Protein AF-A0A353V714-F1 (afdb_monomer)

Solvent-accessible surface area (backbone atoms only — not comparable to full-atom values): 8263 Å² total; per-residue (Å²): 138,77,74,87,64,54,35,31,40,34,39,37,35,68,62,44,47,70,61,33,53,51,52,52,52,46,47,73,67,71,54,74,51,54,49,76,50,71,53,73,72,46,37,84,80,35,42,42,66,65,87,45,39,49,58,54,38,48,34,31,34,47,35,50,77,47,65,35,35,36,30,50,76,85,45,76,45,62,40,75,70,32,32,45,41,75,75,67,45,84,63,46,65,45,55,69,47,48,75,62,23,52,74,46,71,85,61,49,75,67,51,48,50,50,53,37,51,51,46,53,48,38,72,74,46,25,74,38,80,96,75,35,61,56,53,65,61,57,55,50,46,57,64,55,73,74,105

Foldseek 3Di:
DDDPFEFKEWEEECLPVVVRVVSVVCCVPVDTHYYYHYDFDDCVVQPADPVCRSVLSVLCPLQQVGFTWMQGRNDIDGDDNNVVVVVPDDGDQNCVNQVRTPVNVPDDPVNSVVVRVVSVVQSQFAPPRVPHGPVVVVVVVVVVVVD

Structure (mmCIF, N/CA/C/O backbone):
data_AF-A0A353V714-F1
#
_entry.id   AF-A0A353V714-F1
#
loop_
_atom_site.group_PDB
_atom_site.id
_atom_site.type_symbol
_atom_site.label_atom_id
_atom_site.label_alt_id
_atom_site.label_comp_id
_atom_site.label_asym_id
_atom_site.label_entity_id
_atom_site.label_seq_id
_atom_site.pdbx_PDB_ins_code
_atom_site.Cartn_x
_atom_site.Cartn_y
_atom_site.Cartn_z
_atom_site.occupancy
_atom_site.B_iso_or_equiv
_atom_site.auth_seq_id
_atom_site.auth_comp_id
_atom_site.auth_asym_id
_atom_site.auth_atom_id
_atom_site.pdbx_PDB_model_num
ATOM 1 N N . ALA A 1 1 ? -12.067 1.715 -22.011 1.00 47.53 1 ALA A N 1
ATOM 2 C CA . ALA A 1 1 ? -10.949 1.155 -22.796 1.00 47.53 1 ALA A CA 1
ATOM 3 C C . ALA A 1 1 ? -9.687 1.273 -21.949 1.00 47.53 1 ALA A C 1
ATOM 5 O O . ALA A 1 1 ? -9.453 2.356 -21.431 1.00 47.53 1 ALA A O 1
ATOM 6 N N . GLY A 1 2 ? -8.964 0.176 -21.706 1.00 66.88 2 GLY A N 1
ATOM 7 C CA . GLY A 1 2 ? -7.683 0.202 -20.983 1.00 66.88 2 GLY A CA 1
ATOM 8 C C . GLY A 1 2 ? -6.500 0.409 -21.936 1.00 66.88 2 GLY A C 1
ATOM 9 O O . GLY A 1 2 ? -6.654 0.214 -23.140 1.00 66.88 2 GLY A O 1
ATOM 10 N N . HIS A 1 3 ? -5.330 0.783 -21.409 1.00 72.12 3 HIS A N 1
ATOM 11 C CA . HIS A 1 3 ? -4.089 0.847 -22.189 1.00 72.12 3 HIS A CA 1
ATOM 12 C C . HIS A 1 3 ? -3.588 -0.569 -22.499 1.00 72.12 3 HIS A C 1
ATOM 14 O O . HIS A 1 3 ? -2.917 -1.190 -21.679 1.00 72.12 3 HIS A O 1
ATOM 20 N N . THR A 1 4 ? -3.903 -1.073 -23.693 1.00 76.44 4 THR A N 1
ATOM 21 C CA . THR A 1 4 ? -3.495 -2.409 -24.170 1.00 76.44 4 THR A CA 1
ATOM 22 C C . THR A 1 4 ? -1.985 -2.563 -24.345 1.00 76.44 4 THR A C 1
ATOM 24 O O . THR A 1 4 ? -1.497 -3.681 -24.442 1.00 76.44 4 THR A O 1
ATOM 27 N N . GLU A 1 5 ? -1.249 -1.453 -24.380 1.00 85.75 5 GLU A N 1
ATOM 28 C CA . GLU A 1 5 ? 0.208 -1.426 -24.529 1.00 85.75 5 GLU A CA 1
ATOM 29 C C . GLU A 1 5 ? 0.953 -1.345 -23.190 1.00 85.75 5 GLU A C 1
ATOM 31 O O . GLU A 1 5 ? 2.179 -1.327 -23.186 1.00 85.75 5 GLU A O 1
ATOM 36 N N . CYS A 1 6 ? 0.255 -1.270 -22.049 1.00 89.38 6 CYS A N 1
ATOM 37 C CA . CYS A 1 6 ? 0.924 -1.206 -20.752 1.00 89.38 6 CYS A CA 1
ATOM 38 C C . CYS A 1 6 ? 1.643 -2.529 -20.456 1.00 89.38 6 CYS A C 1
ATOM 40 O O . CYS A 1 6 ? 1.018 -3.586 -20.386 1.00 89.38 6 CYS A O 1
ATOM 42 N N . ARG A 1 7 ? 2.965 -2.453 -20.285 1.00 92.50 7 ARG A N 1
ATOM 43 C CA . ARG A 1 7 ? 3.847 -3.619 -20.109 1.00 92.50 7 ARG A CA 1
ATOM 44 C C . ARG A 1 7 ? 4.051 -3.976 -18.643 1.00 92.50 7 ARG A C 1
ATOM 46 O O . ARG A 1 7 ? 4.293 -5.133 -18.312 1.00 92.50 7 ARG A O 1
ATOM 53 N N . TYR A 1 8 ? 3.962 -2.976 -17.766 1.00 95.06 8 TYR A N 1
ATOM 54 C CA . TYR A 1 8 ? 4.269 -3.146 -16.355 1.00 95.06 8 TYR A CA 1
ATOM 55 C C . TYR A 1 8 ? 3.472 -2.204 -15.457 1.00 95.06 8 TYR A C 1
ATOM 57 O O . TYR A 1 8 ? 3.457 -0.990 -15.665 1.00 95.06 8 TYR A O 1
ATOM 65 N N . VAL A 1 9 ? 2.860 -2.770 -14.425 1.00 94.94 9 VAL A N 1
ATOM 66 C CA . VAL A 1 9 ? 2.124 -2.063 -13.372 1.00 94.94 9 VAL A CA 1
ATOM 67 C C . VAL A 1 9 ? 2.627 -2.592 -12.039 1.00 94.94 9 VAL A C 1
ATOM 69 O O . VAL A 1 9 ? 2.657 -3.802 -11.862 1.00 94.94 9 VAL A O 1
ATOM 72 N N . ALA A 1 10 ? 2.982 -1.747 -11.078 1.00 96.25 10 ALA A N 1
ATOM 73 C CA . ALA A 1 10 ? 3.258 -2.227 -9.723 1.00 96.25 10 ALA A CA 1
ATOM 74 C C . ALA A 1 10 ? 2.752 -1.269 -8.650 1.00 96.25 10 ALA A C 1
ATOM 76 O O . ALA A 1 10 ? 2.757 -0.051 -8.831 1.00 96.25 10 ALA A O 1
ATOM 77 N N . THR A 1 11 ? 2.344 -1.822 -7.513 1.00 97.31 11 THR A N 1
ATOM 78 C CA . THR A 1 11 ? 2.112 -1.063 -6.283 1.00 97.31 11 THR A CA 1
ATOM 79 C C . THR A 1 11 ? 3.355 -1.139 -5.414 1.00 97.31 11 THR A C 1
ATOM 81 O O . THR A 1 11 ? 3.907 -2.215 -5.242 1.00 97.31 11 THR A O 1
ATOM 84 N N . VAL A 1 12 ? 3.819 -0.020 -4.861 1.00 97.94 12 VAL A N 1
ATOM 85 C CA . VAL A 1 12 ? 5.052 0.047 -4.061 1.00 97.94 12 VAL A CA 1
ATOM 86 C C . VAL A 1 12 ? 4.825 0.817 -2.763 1.00 97.94 12 VAL A C 1
ATOM 88 O O . VAL A 1 12 ? 3.846 1.543 -2.621 1.00 97.94 12 VAL A O 1
ATOM 91 N N . CYS A 1 13 ? 5.733 0.657 -1.802 1.00 97.75 13 CYS A N 1
ATOM 92 C CA . CYS A 1 13 ? 5.752 1.450 -0.577 1.00 97.75 13 CYS A CA 1
ATOM 93 C C . CYS A 1 13 ? 7.213 1.697 -0.154 1.00 97.75 13 CYS A C 1
ATOM 95 O O . CYS A 1 13 ? 7.981 0.727 -0.098 1.00 97.75 13 CYS A O 1
ATOM 97 N N . PRO A 1 14 ? 7.617 2.941 0.177 1.00 96.19 14 PRO A N 1
ATOM 98 C CA . PRO A 1 14 ? 8.988 3.261 0.582 1.00 96.19 14 PRO A CA 1
ATOM 99 C C . PRO A 1 14 ? 9.464 2.550 1.849 1.00 96.19 14 PRO A C 1
ATOM 101 O O . PRO A 1 14 ? 10.670 2.374 2.022 1.00 96.19 14 PRO A O 1
ATOM 104 N N . SER A 1 15 ? 8.550 2.080 2.709 1.00 96.56 15 SER A N 1
ATOM 105 C CA . SER A 1 15 ? 8.914 1.224 3.848 1.00 96.56 15 SER A CA 1
ATOM 106 C C . SER A 1 15 ? 9.600 -0.074 3.405 1.00 96.56 15 SER A C 1
ATOM 108 O O . SER A 1 15 ? 10.391 -0.639 4.149 1.00 96.56 15 SER A O 1
ATOM 110 N N . TYR A 1 16 ? 9.398 -0.497 2.154 1.00 96.25 16 TYR A N 1
ATOM 111 C CA . TYR A 1 16 ? 10.103 -1.607 1.515 1.00 96.25 16 TYR A CA 1
ATOM 112 C C . TYR A 1 16 ? 11.034 -1.086 0.412 1.00 96.25 16 TYR A C 1
ATOM 114 O O . TYR A 1 16 ? 10.919 -1.461 -0.755 1.00 96.25 16 TYR A O 1
ATOM 122 N N . ALA A 1 17 ? 11.964 -0.197 0.780 1.00 95.00 17 ALA A N 1
ATOM 123 C CA . ALA A 1 17 ? 12.789 0.576 -0.152 1.00 95.00 17 ALA A CA 1
ATOM 124 C C . ALA A 1 17 ? 13.502 -0.266 -1.229 1.00 95.00 17 ALA A C 1
ATOM 126 O O . ALA A 1 17 ? 13.530 0.124 -2.395 1.00 95.00 17 ALA A O 1
ATOM 127 N N . VAL A 1 18 ? 14.062 -1.427 -0.868 1.00 96.38 18 VAL A N 1
ATOM 128 C CA . VAL A 1 18 ? 14.763 -2.303 -1.827 1.00 96.38 18 VAL A CA 1
ATOM 129 C C . VAL A 1 18 ? 13.805 -2.852 -2.882 1.00 96.38 18 VAL A C 1
ATOM 131 O O . VAL A 1 18 ? 14.099 -2.774 -4.074 1.00 96.38 18 VAL A O 1
ATOM 134 N N . GLU A 1 19 ? 12.641 -3.345 -2.457 1.00 95.69 19 GLU A N 1
ATOM 135 C CA . GLU A 1 19 ? 11.603 -3.831 -3.367 1.00 95.69 19 GLU A CA 1
ATOM 136 C C . GLU A 1 19 ? 11.119 -2.704 -4.277 1.00 95.69 19 GLU A C 1
ATOM 138 O O . GLU A 1 19 ? 11.139 -2.849 -5.496 1.00 95.69 19 GLU A O 1
ATOM 143 N N . MET A 1 20 ? 10.783 -1.543 -3.706 1.00 97.25 20 MET A N 1
ATOM 144 C CA . MET A 1 20 ? 10.370 -0.363 -4.468 1.00 97.25 20 MET A CA 1
ATOM 145 C C . MET A 1 20 ? 11.402 0.012 -5.541 1.00 97.25 20 MET A C 1
ATOM 147 O O . MET A 1 20 ? 11.042 0.180 -6.705 1.00 97.25 20 MET A O 1
ATOM 151 N N . MET A 1 21 ? 12.689 0.095 -5.186 1.00 97.88 21 MET A N 1
ATOM 152 C CA . MET A 1 21 ? 13.752 0.397 -6.149 1.00 97.88 21 MET A CA 1
ATOM 153 C C . MET A 1 21 ? 13.845 -0.655 -7.257 1.00 97.88 21 MET A C 1
ATOM 155 O O . MET A 1 21 ? 14.049 -0.298 -8.416 1.00 97.88 21 MET A O 1
ATOM 159 N N . ASN A 1 22 ? 13.681 -1.940 -6.934 1.00 97.88 22 ASN A N 1
ATOM 160 C CA . ASN A 1 22 ? 13.683 -3.007 -7.934 1.00 97.88 22 ASN A CA 1
ATOM 161 C C . ASN A 1 22 ? 12.498 -2.878 -8.900 1.00 97.88 22 ASN A C 1
ATOM 163 O O . ASN A 1 22 ? 12.695 -2.991 -10.110 1.00 97.88 22 ASN A O 1
ATOM 167 N N . LYS A 1 23 ? 11.298 -2.555 -8.397 1.00 97.88 23 LYS A N 1
ATOM 168 C CA . LYS A 1 23 ? 10.109 -2.322 -9.235 1.00 97.88 23 LYS A CA 1
ATOM 169 C C . LYS A 1 23 ? 10.259 -1.083 -10.121 1.00 97.88 23 LYS A C 1
ATOM 171 O O . LYS A 1 23 ? 9.909 -1.139 -11.296 1.00 97.88 23 LYS A O 1
ATOM 176 N N . VAL A 1 24 ? 10.848 0.002 -9.610 1.00 98.00 24 VAL A N 1
ATOM 177 C CA . VAL A 1 24 ? 11.161 1.199 -10.413 1.00 98.00 24 VAL A CA 1
ATOM 178 C C . VAL A 1 24 ? 12.189 0.875 -11.500 1.00 98.00 24 VAL A C 1
ATOM 180 O O . VAL A 1 24 ? 11.987 1.224 -12.661 1.00 98.00 24 VAL A O 1
ATOM 183 N N . ARG A 1 25 ? 13.268 0.150 -11.170 1.00 98.25 25 ARG A N 1
ATOM 184 C CA . ARG A 1 25 ? 14.255 -0.302 -12.167 1.00 98.25 25 ARG A CA 1
ATOM 185 C C . ARG A 1 25 ? 13.610 -1.169 -13.245 1.00 98.25 25 ARG A C 1
ATOM 187 O O . ARG A 1 25 ? 13.916 -0.988 -14.422 1.00 98.25 25 ARG A O 1
ATOM 194 N N . ARG A 1 26 ? 12.710 -2.084 -12.872 1.00 97.62 26 ARG A N 1
ATOM 195 C CA . ARG A 1 26 ? 11.985 -2.917 -13.839 1.00 97.62 26 ARG A CA 1
ATOM 196 C C . ARG A 1 26 ? 11.100 -2.075 -14.759 1.00 97.62 26 ARG A C 1
ATOM 198 O O . ARG A 1 26 ? 11.217 -2.201 -15.974 1.00 97.62 26 ARG A O 1
ATOM 205 N N . ALA A 1 27 ? 10.317 -1.155 -14.196 1.00 97.06 27 ALA A N 1
ATOM 206 C CA . ALA A 1 27 ? 9.458 -0.241 -14.950 1.00 97.06 27 ALA A CA 1
ATOM 207 C C . ALA A 1 27 ? 10.230 0.619 -15.968 1.00 97.06 27 ALA A C 1
ATOM 209 O O . ALA A 1 27 ? 9.719 0.898 -17.050 1.00 97.06 27 ALA A O 1
ATOM 210 N N . LEU A 1 28 ? 11.465 1.016 -15.644 1.00 97.50 28 LEU A N 1
ATOM 211 C CA . LEU A 1 28 ? 12.329 1.796 -16.537 1.00 97.50 28 LEU A CA 1
ATOM 212 C C . LEU A 1 28 ? 13.003 0.954 -17.633 1.00 97.50 28 LEU A C 1
ATOM 214 O O . LEU A 1 28 ? 13.401 1.504 -18.656 1.00 97.50 28 LEU A O 1
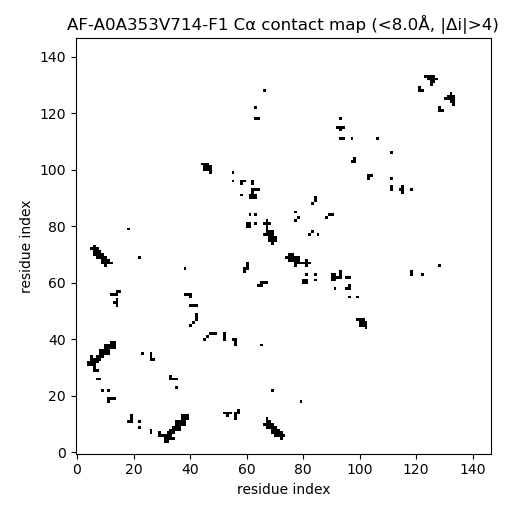ATOM 218 N N . THR A 1 29 ? 13.169 -0.356 -17.428 1.00 97.38 29 THR A N 1
ATOM 219 C CA . THR A 1 29 ? 13.973 -1.221 -18.316 1.00 97.38 29 THR A CA 1
ATOM 220 C C . THR A 1 29 ? 13.149 -2.133 -19.216 1.00 97.38 29 THR A C 1
ATOM 222 O O . THR A 1 29 ? 13.665 -2.598 -20.228 1.00 97.38 29 THR A O 1
ATOM 225 N N . ILE A 1 30 ? 11.883 -2.395 -18.885 1.00 95.12 30 ILE A N 1
ATOM 226 C CA . ILE A 1 30 ? 11.033 -3.334 -19.632 1.00 95.12 30 ILE A CA 1
ATOM 227 C C . ILE A 1 30 ? 10.607 -2.821 -21.020 1.00 95.12 30 ILE A C 1
ATOM 229 O O . ILE A 1 30 ? 10.245 -3.614 -21.889 1.00 95.12 30 ILE A O 1
ATOM 233 N N . GLY A 1 31 ? 10.696 -1.507 -21.242 1.00 91.75 31 GLY A N 1
ATOM 234 C CA . GLY A 1 31 ? 10.244 -0.852 -22.466 1.00 91.75 31 GLY A CA 1
ATOM 235 C C . GLY A 1 31 ? 8.719 -0.722 -22.541 1.00 91.75 31 GLY A C 1
ATOM 236 O O . GLY A 1 31 ? 7.975 -1.483 -21.926 1.00 91.75 31 GLY A O 1
ATOM 237 N N . GLY A 1 32 ? 8.253 0.265 -23.307 1.00 91.38 32 GLY A N 1
ATOM 238 C CA . GLY A 1 32 ? 6.833 0.606 -23.409 1.00 91.38 32 GLY A CA 1
ATOM 239 C C . GLY A 1 32 ? 6.278 1.352 -22.182 1.00 91.38 32 GLY A C 1
ATOM 240 O O . GLY A 1 32 ? 7.025 1.689 -21.262 1.00 91.38 32 GLY A O 1
ATOM 241 N N . PRO A 1 33 ? 4.970 1.660 -22.173 1.00 93.62 33 PRO A N 1
ATOM 242 C CA . PRO A 1 33 ? 4.314 2.347 -21.065 1.00 93.62 33 PRO A CA 1
ATOM 243 C C . PRO A 1 33 ? 4.280 1.504 -19.786 1.00 93.62 33 PRO A C 1
ATOM 245 O O . PRO A 1 33 ? 3.849 0.345 -19.796 1.00 93.62 33 PRO A O 1
ATOM 248 N N . THR A 1 34 ? 4.660 2.114 -18.666 1.00 95.56 34 THR A N 1
ATOM 249 C CA . THR A 1 34 ? 4.651 1.488 -17.340 1.00 95.56 34 THR A CA 1
ATOM 250 C C . THR A 1 34 ? 4.001 2.399 -16.300 1.00 95.56 34 THR A C 1
ATOM 252 O O . THR A 1 34 ? 3.896 3.611 -16.498 1.00 95.56 34 THR A O 1
ATOM 255 N N . PHE A 1 35 ? 3.522 1.818 -15.198 1.00 95.00 35 PHE A N 1
ATOM 256 C CA . PHE A 1 35 ? 2.851 2.539 -14.118 1.00 95.00 35 PHE A CA 1
ATOM 257 C C . PHE A 1 35 ? 3.302 2.038 -12.743 1.00 95.00 35 PHE A C 1
ATOM 259 O O . PHE A 1 35 ? 3.385 0.835 -12.499 1.00 95.00 35 PHE A O 1
ATOM 266 N N . ILE A 1 36 ? 3.554 2.971 -11.826 1.00 96.88 36 ILE A N 1
ATOM 267 C CA . ILE A 1 36 ? 3.866 2.688 -10.424 1.00 96.88 36 ILE A CA 1
ATOM 268 C C . ILE A 1 36 ? 2.878 3.449 -9.543 1.00 96.88 36 ILE A C 1
ATOM 270 O O . ILE A 1 36 ? 2.762 4.668 -9.651 1.00 96.88 36 ILE A O 1
ATOM 274 N N . HIS A 1 37 ? 2.212 2.739 -8.637 1.00 96.88 37 HIS A N 1
ATOM 275 C CA . HIS A 1 37 ? 1.378 3.326 -7.593 1.00 96.88 37 HIS A CA 1
ATOM 276 C C . HIS A 1 37 ? 2.102 3.223 -6.251 1.00 96.88 37 HIS A C 1
ATOM 278 O O . HIS A 1 37 ? 2.182 2.140 -5.675 1.00 96.88 37 HIS A O 1
ATOM 284 N N . SER A 1 38 ? 2.640 4.337 -5.757 1.00 97.50 38 SER A N 1
ATOM 285 C CA . SER A 1 38 ? 3.300 4.377 -4.448 1.00 97.50 38 SER A CA 1
ATOM 286 C C . SER A 1 38 ? 2.316 4.723 -3.337 1.00 97.50 38 SER A C 1
ATOM 288 O O . SER A 1 38 ? 1.557 5.685 -3.461 1.00 97.50 38 SER A O 1
ATOM 290 N N . LEU A 1 39 ? 2.349 3.962 -2.243 1.00 97.25 39 LEU A N 1
ATOM 291 C CA . LEU A 1 39 ? 1.769 4.378 -0.973 1.00 97.25 39 LEU A CA 1
ATOM 292 C C . LEU A 1 39 ? 2.823 5.131 -0.163 1.00 97.25 39 LEU A C 1
ATOM 294 O O . LEU A 1 39 ? 3.692 4.512 0.456 1.00 97.25 39 LEU A O 1
ATOM 298 N N . ASP A 1 40 ? 2.669 6.451 -0.113 1.00 95.44 40 ASP A N 1
ATOM 299 C CA . ASP A 1 40 ? 3.556 7.350 0.619 1.00 95.44 40 ASP A CA 1
ATOM 300 C C . ASP A 1 40 ? 2.797 8.000 1.787 1.00 95.44 40 ASP A C 1
ATOM 302 O O . ASP A 1 40 ? 1.984 8.909 1.574 1.00 95.44 40 ASP A O 1
ATOM 306 N N . PRO A 1 41 ? 3.019 7.540 3.034 1.00 95.62 41 PRO A N 1
ATOM 307 C CA . PRO A 1 41 ? 2.452 8.181 4.210 1.00 95.62 41 PRO A CA 1
ATOM 308 C C . PRO A 1 41 ? 2.815 9.667 4.288 1.00 95.62 41 PRO A C 1
ATOM 310 O O . PRO A 1 41 ? 3.981 10.045 4.176 1.00 95.62 41 PRO A O 1
ATOM 313 N N . CYS A 1 42 ? 1.801 10.519 4.461 1.00 96.06 42 CYS A N 1
ATOM 314 C CA . CYS A 1 42 ? 1.963 11.970 4.523 1.00 96.06 42 CYS A CA 1
ATOM 315 C C . CYS A 1 42 ? 1.715 12.468 5.956 1.00 96.06 42 CYS A C 1
ATOM 317 O O . CYS A 1 42 ? 0.547 12.599 6.332 1.00 96.06 42 CYS A O 1
ATOM 319 N N . PRO A 1 43 ? 2.757 12.813 6.742 1.00 96.62 43 PRO A N 1
ATOM 320 C CA . PRO A 1 43 ? 2.601 13.195 8.151 1.00 96.62 43 PRO A CA 1
ATOM 321 C C . PRO A 1 43 ? 1.632 14.356 8.344 1.00 96.62 43 PRO A C 1
ATOM 323 O O . PRO A 1 43 ? 0.721 14.296 9.159 1.00 96.62 43 PRO A O 1
ATOM 326 N N . LYS A 1 44 ? 1.771 15.391 7.509 1.00 96.88 44 LYS A N 1
ATOM 327 C CA . LYS A 1 44 ? 0.919 16.582 7.555 1.00 96.88 44 LYS A CA 1
ATOM 328 C C . LYS A 1 44 ? -0.539 16.277 7.208 1.00 96.88 44 LYS A C 1
ATOM 330 O O . LYS A 1 44 ? -1.438 16.831 7.823 1.00 96.88 44 LYS A O 1
ATOM 335 N N . GLY A 1 45 ? -0.774 15.473 6.172 1.00 96.62 45 GLY A N 1
ATOM 336 C CA . GLY A 1 45 ? -2.123 15.225 5.661 1.00 96.62 45 GLY A CA 1
ATOM 337 C C . GLY A 1 45 ? -2.878 14.150 6.436 1.00 96.62 45 GLY A C 1
ATOM 338 O O . GLY A 1 45 ? -4.103 14.165 6.476 1.00 96.62 45 GLY A O 1
ATOM 339 N N . TRP A 1 46 ? -2.159 13.185 7.00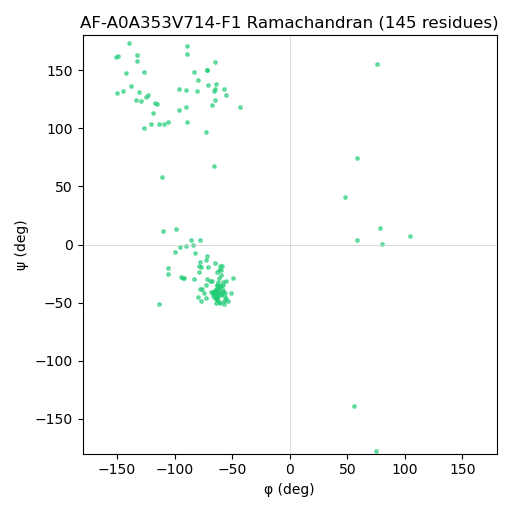5 1.00 97.56 46 TRP A N 1
ATOM 340 C CA . TRP A 1 46 ? -2.750 12.077 7.755 1.00 97.56 46 TRP A CA 1
ATOM 341 C C . TRP A 1 46 ? -2.695 12.306 9.267 1.00 97.56 46 TRP A C 1
ATOM 343 O O . TRP A 1 46 ? -3.318 11.540 9.999 1.00 97.56 46 TRP A O 1
ATOM 353 N N . ASP A 1 47 ? -2.014 13.372 9.694 1.00 97.62 47 ASP A N 1
ATOM 354 C CA . ASP A 1 47 ? -1.877 13.839 11.072 1.00 97.62 47 ASP A CA 1
ATOM 355 C C . ASP A 1 47 ? -1.249 12.782 11.990 1.00 97.62 47 ASP A C 1
ATOM 357 O O . ASP A 1 47 ? -1.919 12.096 12.759 1.00 97.62 47 ASP A O 1
ATOM 361 N N . TYR A 1 48 ? 0.060 12.589 11.840 1.00 97.19 48 TYR A N 1
ATOM 362 C CA . TYR A 1 48 ? 0.852 11.681 12.668 1.00 97.19 48 TYR A CA 1
ATOM 363 C C . TYR A 1 48 ? 2.308 12.169 12.774 1.00 97.19 48 TYR A C 1
ATOM 365 O O . TYR A 1 48 ? 2.768 12.966 11.952 1.00 97.19 48 TYR A O 1
ATOM 373 N N . ASP A 1 49 ? 3.053 11.680 13.771 1.00 96.94 49 ASP A N 1
ATOM 374 C CA . ASP A 1 49 ? 4.471 12.026 13.947 1.00 96.94 49 ASP A CA 1
ATOM 375 C C . ASP A 1 49 ? 5.324 11.495 12.772 1.00 96.94 49 ASP A C 1
ATOM 377 O O . ASP A 1 49 ? 5.318 10.285 12.526 1.00 96.94 49 ASP A O 1
ATOM 381 N N . PRO A 1 50 ? 6.102 12.333 12.055 1.00 96.25 50 PRO A N 1
ATOM 382 C CA . PRO A 1 50 ? 6.928 11.898 10.929 1.00 96.25 50 PRO A CA 1
ATOM 383 C C . PRO A 1 50 ? 7.818 10.672 11.193 1.00 96.25 50 PRO A C 1
ATOM 385 O O . PRO A 1 50 ? 8.064 9.912 10.249 1.00 96.25 50 PRO A O 1
ATOM 388 N N . MET A 1 51 ? 8.254 10.432 12.438 1.00 96.88 51 MET A N 1
ATOM 389 C CA . MET A 1 51 ? 9.024 9.241 12.826 1.00 96.88 51 MET A CA 1
ATOM 390 C C . MET A 1 51 ? 8.271 7.927 12.570 1.00 96.88 51 MET A C 1
ATOM 392 O O . MET A 1 51 ? 8.898 6.900 12.317 1.00 96.88 51 MET A O 1
ATOM 396 N N . LEU A 1 52 ? 6.936 7.954 12.570 1.00 96.19 52 LEU A N 1
ATOM 397 C CA . LEU A 1 52 ? 6.084 6.786 12.334 1.00 96.19 52 LEU A CA 1
ATOM 398 C C . LEU A 1 52 ? 5.851 6.494 10.846 1.00 96.19 52 LEU A C 1
ATOM 400 O O . LEU A 1 52 ? 5.161 5.530 10.524 1.00 96.19 52 LEU A O 1
ATOM 404 N N . SER A 1 53 ? 6.405 7.286 9.917 1.00 96.44 53 SER A N 1
ATOM 405 C CA . SER A 1 53 ? 6.128 7.124 8.477 1.00 96.44 53 SER A CA 1
ATOM 406 C C . SER A 1 53 ? 6.486 5.727 7.966 1.00 96.44 53 SER A C 1
ATOM 408 O O . SER A 1 53 ? 5.725 5.137 7.200 1.00 96.44 53 SER A O 1
ATOM 410 N N . HIS A 1 54 ? 7.616 5.178 8.424 1.00 96.94 54 HIS A N 1
ATOM 411 C CA . HIS A 1 54 ? 8.026 3.824 8.063 1.00 96.94 54 HIS A CA 1
ATOM 412 C C . HIS A 1 54 ? 7.034 2.780 8.594 1.00 96.94 54 HIS A C 1
ATOM 414 O O . HIS A 1 54 ? 6.526 1.968 7.821 1.00 96.94 54 HIS A O 1
ATOM 420 N N . GLU A 1 55 ? 6.703 2.859 9.885 1.00 97.38 55 GLU A N 1
ATOM 421 C CA . GLU A 1 55 ? 5.775 1.941 10.552 1.00 97.38 55 GLU A CA 1
ATOM 422 C C . GLU A 1 55 ? 4.375 1.983 9.923 1.00 97.38 55 GLU A C 1
ATOM 424 O O . GLU A 1 55 ? 3.768 0.941 9.690 1.00 97.38 55 GLU A O 1
ATOM 429 N N . LEU A 1 56 ? 3.859 3.171 9.593 1.00 97.69 56 LEU A N 1
ATOM 430 C CA . LEU A 1 56 ? 2.559 3.319 8.935 1.00 97.69 56 LEU A CA 1
ATOM 431 C C . LEU A 1 56 ? 2.531 2.685 7.546 1.00 97.69 56 LEU A C 1
ATOM 433 O O . LEU A 1 56 ? 1.521 2.083 7.175 1.00 97.69 56 LEU A O 1
ATOM 437 N N . GLY A 1 57 ? 3.622 2.804 6.786 1.00 97.56 57 GLY A N 1
ATOM 438 C CA . GLY A 1 57 ? 3.754 2.118 5.506 1.00 97.56 57 GLY A CA 1
ATOM 439 C C . GLY A 1 57 ? 3.742 0.598 5.673 1.00 97.56 57 GLY A C 1
ATOM 440 O O . GLY A 1 57 ? 3.012 -0.078 4.954 1.00 97.56 57 GLY A O 1
ATOM 441 N N . GLU A 1 58 ? 4.456 0.052 6.665 1.00 97.56 58 GLU A N 1
ATOM 442 C CA . GLU A 1 58 ? 4.416 -1.388 6.958 1.00 97.56 58 GLU A CA 1
ATOM 443 C C . GLU A 1 58 ? 3.018 -1.849 7.387 1.00 97.56 58 GLU A C 1
ATOM 445 O O . GLU A 1 58 ? 2.491 -2.829 6.857 1.00 97.56 58 GLU A O 1
ATOM 450 N N . LEU A 1 59 ? 2.376 -1.106 8.290 1.00 97.94 59 LEU A N 1
ATOM 451 C CA . LEU A 1 59 ? 1.025 -1.386 8.767 1.00 97.94 59 LEU A CA 1
ATOM 452 C C . LEU A 1 59 ? -0.001 -1.412 7.639 1.00 97.94 59 LEU A C 1
ATOM 454 O O . LEU A 1 59 ? -0.884 -2.269 7.643 1.00 97.94 59 LEU A O 1
ATOM 458 N N . ALA A 1 60 ? 0.107 -0.519 6.656 1.00 97.69 60 ALA A N 1
ATOM 459 C CA . ALA A 1 60 ? -0.794 -0.523 5.509 1.00 97.69 60 ALA A CA 1
ATOM 460 C C . ALA A 1 60 ? -0.732 -1.843 4.721 1.00 97.69 60 ALA A C 1
ATOM 462 O O . ALA A 1 60 ? -1.765 -2.326 4.249 1.00 97.69 60 ALA A O 1
ATOM 463 N N . ILE A 1 61 ? 0.459 -2.449 4.620 1.00 97.19 61 ILE A N 1
ATOM 464 C CA . ILE A 1 61 ? 0.650 -3.736 3.943 1.00 97.19 61 ILE A CA 1
ATOM 465 C C . ILE A 1 61 ? 0.222 -4.896 4.846 1.00 97.19 61 ILE A C 1
ATOM 467 O O . ILE A 1 61 ? -0.488 -5.792 4.396 1.00 97.19 61 ILE A O 1
ATOM 471 N N . GLU A 1 62 ? 0.617 -4.889 6.122 1.00 97.19 62 GLU A N 1
ATOM 472 C CA . GLU A 1 62 ? 0.347 -5.981 7.071 1.00 97.19 62 GLU A CA 1
ATOM 473 C C . GLU A 1 62 ? -1.135 -6.109 7.451 1.00 97.19 62 GLU A C 1
ATOM 475 O O . GLU A 1 62 ? -1.615 -7.216 7.704 1.00 97.19 62 GLU A O 1
ATOM 480 N N . THR A 1 63 ? -1.871 -4.997 7.470 1.00 97.38 63 THR A N 1
ATOM 481 C CA . THR A 1 63 ? -3.338 -4.996 7.623 1.00 97.38 63 THR A CA 1
ATOM 482 C C . THR A 1 63 ? -4.064 -5.365 6.329 1.00 97.38 63 THR A C 1
ATO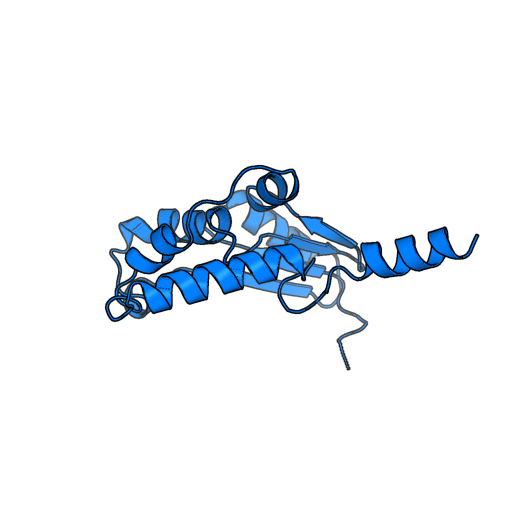M 484 O O . THR A 1 63 ? -5.247 -5.715 6.341 1.00 97.38 63 THR A O 1
ATOM 487 N N . GLY A 1 64 ? -3.348 -5.329 5.203 1.00 94.38 64 GLY A N 1
ATOM 488 C CA . GLY A 1 64 ? -3.865 -5.638 3.880 1.00 94.38 64 GLY A CA 1
ATOM 489 C C . GLY A 1 64 ? -4.683 -4.518 3.243 1.00 94.38 64 GLY A C 1
ATOM 490 O O . GLY A 1 64 ? -5.353 -4.789 2.253 1.00 94.38 64 GLY A O 1
ATOM 491 N N . ILE A 1 65 ? -4.642 -3.286 3.764 1.00 95.19 65 ILE A N 1
ATOM 492 C CA . ILE A 1 65 ? -5.296 -2.127 3.129 1.00 95.19 65 ILE A CA 1
ATOM 493 C C . ILE A 1 65 ? -4.664 -1.818 1.771 1.00 95.19 65 ILE A C 1
ATOM 495 O O . ILE A 1 65 ? -5.367 -1.476 0.822 1.00 95.19 65 ILE A O 1
ATOM 499 N N . PHE A 1 66 ? -3.343 -1.953 1.670 1.00 95.81 66 PHE A N 1
ATOM 500 C CA . PHE A 1 66 ? -2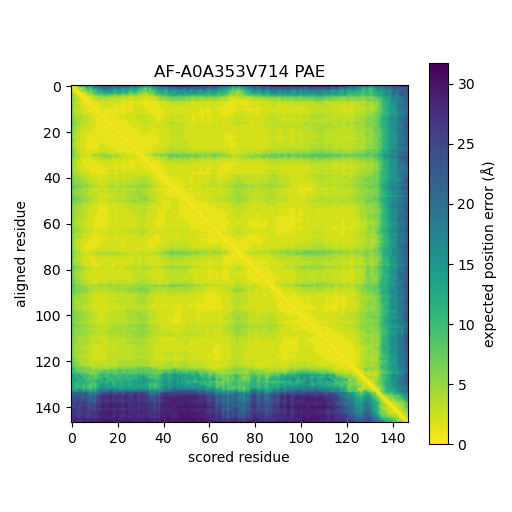.603 -1.702 0.442 1.00 95.81 66 PHE A CA 1
ATOM 501 C C . PHE A 1 66 ? -1.750 -2.930 0.099 1.00 95.81 66 PHE A C 1
ATOM 503 O O . PHE A 1 66 ? -0.709 -3.139 0.714 1.00 95.81 66 PHE A O 1
ATOM 510 N N . PRO A 1 67 ? -2.174 -3.801 -0.829 1.00 95.12 67 PRO A N 1
ATOM 511 C CA . PRO A 1 67 ? -1.369 -4.949 -1.226 1.00 95.12 67 PRO A CA 1
ATOM 512 C C . PRO A 1 67 ? -0.262 -4.560 -2.213 1.00 95.12 67 PRO A C 1
ATOM 514 O O . PRO A 1 67 ? -0.468 -3.765 -3.132 1.00 95.12 67 PRO A O 1
ATOM 517 N N . LEU A 1 68 ? 0.901 -5.186 -2.045 1.00 95.56 68 LEU A N 1
ATOM 518 C CA . LEU A 1 68 ? 2.056 -5.107 -2.932 1.00 95.56 68 LEU A CA 1
ATOM 519 C C . LEU A 1 68 ? 1.984 -6.195 -4.004 1.00 95.56 68 LEU A C 1
ATOM 521 O O . LEU A 1 68 ? 1.997 -7.394 -3.699 1.00 95.56 68 LEU A O 1
ATOM 525 N N . TYR A 1 69 ? 1.926 -5.772 -5.260 1.00 95.12 69 TYR A N 1
ATOM 526 C CA . TYR A 1 69 ? 1.939 -6.654 -6.417 1.00 95.12 69 TYR A CA 1
ATOM 527 C C . TYR A 1 69 ? 2.595 -5.975 -7.616 1.00 95.12 69 TYR A C 1
ATOM 529 O O . TYR A 1 69 ? 2.719 -4.751 -7.681 1.00 95.12 69 TYR A O 1
ATOM 537 N N . GLU A 1 70 ? 2.980 -6.786 -8.589 1.00 94.69 70 GLU A N 1
ATOM 538 C CA . GLU A 1 70 ? 3.332 -6.345 -9.931 1.00 94.69 70 GLU A CA 1
ATOM 539 C C . GLU A 1 70 ? 2.517 -7.121 -10.965 1.00 94.69 70 GLU A C 1
ATOM 541 O O . GLU A 1 70 ? 2.159 -8.277 -10.753 1.00 94.69 70 GLU A O 1
ATOM 546 N N . VAL A 1 71 ? 2.209 -6.472 -12.079 1.00 92.81 71 VAL A N 1
ATOM 547 C CA . VAL A 1 71 ? 1.664 -7.079 -13.285 1.00 92.81 71 VAL A CA 1
ATOM 548 C C . VAL A 1 71 ? 2.676 -6.824 -14.379 1.00 92.81 71 VAL A C 1
ATOM 550 O O . VAL A 1 71 ? 2.872 -5.679 -14.781 1.00 92.81 71 VAL A O 1
ATOM 553 N N . GLU A 1 72 ? 3.300 -7.887 -14.857 1.00 92.62 72 GLU A N 1
ATOM 554 C CA . GLU A 1 72 ? 4.226 -7.845 -15.979 1.00 92.62 72 GLU A CA 1
ATOM 555 C C . GLU A 1 72 ? 3.633 -8.649 -17.131 1.00 92.62 72 GLU A C 1
ATOM 557 O O . GLU A 1 72 ? 3.319 -9.827 -16.961 1.00 92.62 72 GLU A O 1
ATOM 562 N N . ASP A 1 73 ? 3.420 -8.008 -18.283 1.00 86.69 73 ASP A N 1
ATOM 563 C CA . ASP A 1 73 ? 2.841 -8.642 -19.476 1.00 86.69 73 ASP A CA 1
ATOM 564 C C . ASP A 1 73 ? 1.563 -9.454 -19.186 1.00 86.69 73 ASP A C 1
ATOM 566 O O . ASP A 1 73 ? 1.351 -10.558 -19.686 1.00 86.69 73 ASP A O 1
ATOM 570 N N . GLY A 1 74 ? 0.701 -8.898 -18.330 1.00 83.81 74 GLY A N 1
ATOM 571 C CA . GLY A 1 74 ? -0.563 -9.513 -17.918 1.00 83.81 74 GLY A CA 1
ATOM 572 C C . GLY A 1 74 ? -0.445 -10.588 -16.831 1.00 83.81 74 GLY A C 1
ATOM 573 O O . GLY A 1 74 ? -1.468 -11.126 -16.409 1.00 83.81 74 GLY A O 1
ATOM 574 N N . THR A 1 75 ? 0.760 -10.886 -16.339 1.00 87.25 75 THR A N 1
ATOM 575 C CA . THR A 1 75 ? 0.986 -11.842 -15.246 1.00 87.25 75 THR A CA 1
ATOM 576 C C . THR A 1 75 ? 1.102 -11.115 -13.913 1.00 87.25 75 THR A C 1
ATOM 578 O O . THR A 1 75 ? 2.040 -10.351 -13.699 1.00 87.25 75 THR A O 1
ATOM 581 N N . LEU A 1 76 ? 0.159 -11.374 -13.005 1.00 90.25 76 LEU A N 1
ATOM 582 C CA . LEU A 1 76 ? 0.165 -10.841 -11.644 1.00 90.25 76 LEU A CA 1
ATOM 583 C C . LEU A 1 76 ? 1.102 -11.648 -10.736 1.00 90.25 76 LEU A C 1
ATOM 585 O O . LEU A 1 76 ? 1.010 -12.872 -10.676 1.00 90.25 76 LEU A O 1
ATOM 589 N N . THR A 1 77 ? 1.946 -10.955 -9.975 1.00 91.69 77 THR A N 1
ATOM 590 C CA . THR A 1 77 ? 2.789 -11.535 -8.926 1.00 91.69 77 THR A CA 1
AT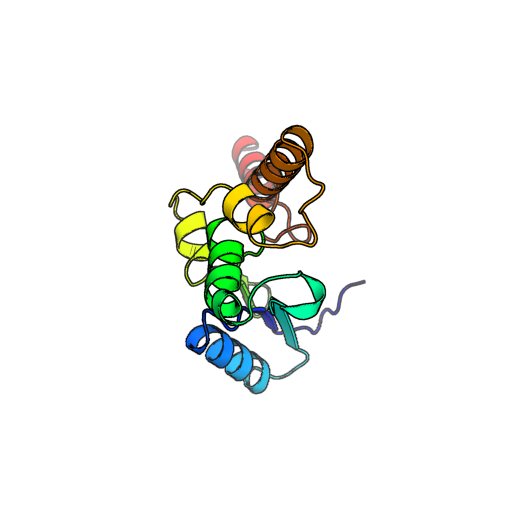OM 591 C C . THR A 1 77 ? 2.707 -10.690 -7.657 1.00 91.69 77 THR A C 1
ATOM 593 O O . THR A 1 77 ? 2.998 -9.495 -7.674 1.00 91.69 77 THR A O 1
ATOM 596 N N . TYR A 1 78 ? 2.345 -11.306 -6.530 1.00 93.19 78 TYR A N 1
ATOM 597 C CA . TYR A 1 78 ? 2.477 -10.679 -5.211 1.00 93.19 78 TYR A CA 1
ATOM 598 C C . TYR A 1 78 ? 3.897 -10.841 -4.683 1.00 93.19 78 TYR A C 1
ATOM 600 O O . TYR A 1 78 ? 4.545 -11.867 -4.905 1.00 93.19 78 TYR A O 1
ATOM 608 N N . TYR A 1 79 ? 4.360 -9.867 -3.906 1.00 94.44 79 TYR A N 1
ATOM 609 C CA . TYR A 1 79 ? 5.693 -9.910 -3.312 1.00 94.44 79 TYR A CA 1
ATOM 610 C C . TYR A 1 79 ? 5.701 -9.386 -1.869 1.00 94.44 79 TYR A C 1
ATOM 612 O O . TYR A 1 79 ? 4.685 -8.930 -1.336 1.00 94.44 79 TYR A O 1
ATOM 620 N N . GLY A 1 80 ? 6.853 -9.512 -1.205 1.00 93.19 80 GLY A N 1
ATOM 621 C CA . GLY A 1 80 ? 7.062 -9.025 0.159 1.00 93.19 80 GLY A CA 1
ATOM 622 C C . GLY A 1 80 ? 6.048 -9.576 1.168 1.00 93.19 80 GLY A C 1
ATOM 623 O O . GLY A 1 80 ? 5.678 -10.751 1.139 1.00 93.19 80 GLY A O 1
ATOM 624 N N . LYS A 1 81 ? 5.583 -8.712 2.078 1.00 94.50 81 LYS A N 1
ATOM 625 C CA . LYS A 1 81 ? 4.603 -9.082 3.112 1.00 94.50 81 LYS A CA 1
ATOM 626 C C . LYS A 1 81 ? 3.258 -9.501 2.520 1.00 94.50 81 LYS A C 1
ATOM 628 O O . LYS A 1 81 ? 2.646 -10.423 3.044 1.00 94.50 81 LYS A O 1
ATOM 633 N N . THR A 1 82 ? 2.824 -8.889 1.419 1.00 94.19 82 THR A N 1
ATOM 634 C CA . THR A 1 82 ? 1.563 -9.247 0.752 1.00 94.19 82 THR A CA 1
ATOM 635 C C . THR A 1 82 ? 1.577 -10.681 0.249 1.00 94.19 82 THR A C 1
ATOM 637 O O . THR A 1 82 ? 0.598 -11.389 0.461 1.00 94.19 82 THR A O 1
ATOM 640 N N . LYS A 1 83 ? 2.694 -11.148 -0.322 1.00 92.94 83 LYS A N 1
ATOM 641 C CA . LYS A 1 83 ? 2.847 -12.559 -0.702 1.00 92.94 83 LYS A CA 1
ATOM 642 C C . LYS A 1 83 ? 2.614 -13.495 0.487 1.00 92.94 83 LYS A C 1
ATOM 644 O O . LYS A 1 83 ? 1.826 -14.424 0.376 1.00 92.94 83 LYS A O 1
ATOM 649 N N . ALA A 1 84 ? 3.212 -13.197 1.641 1.00 93.31 84 ALA A N 1
ATOM 650 C CA . ALA A 1 84 ? 3.011 -14.003 2.845 1.00 93.31 84 ALA A CA 1
ATOM 651 C C . ALA A 1 84 ? 1.542 -14.019 3.311 1.00 93.31 84 ALA A C 1
ATOM 653 O O . ALA A 1 84 ? 1.064 -15.048 3.781 1.00 93.31 84 ALA A O 1
ATOM 654 N N . LEU A 1 85 ? 0.818 -12.900 3.180 1.00 92.12 85 LEU A N 1
ATOM 655 C CA . LEU A 1 85 ? -0.615 -12.833 3.495 1.00 92.12 85 LEU A CA 1
ATOM 656 C C . LEU A 1 85 ? -1.449 -13.705 2.544 1.00 92.12 85 LEU A C 1
ATOM 658 O O . LEU A 1 85 ? -2.329 -14.431 2.997 1.00 92.12 85 LEU A O 1
ATOM 662 N N . VAL A 1 86 ? -1.144 -13.673 1.242 1.00 89.12 86 VAL A N 1
ATOM 663 C CA . VAL A 1 86 ? -1.788 -14.531 0.230 1.00 89.12 86 VAL A CA 1
ATOM 664 C C . VAL A 1 86 ? -1.502 -16.015 0.493 1.00 89.12 86 VAL A C 1
ATOM 666 O O . VAL A 1 86 ? -2.378 -16.853 0.309 1.00 89.12 86 VAL A O 1
ATOM 669 N N . GLU A 1 87 ? -0.308 -16.342 0.988 1.00 89.69 87 GLU A N 1
ATOM 670 C CA . GLU A 1 87 ? 0.107 -17.705 1.358 1.00 89.69 87 GLU A CA 1
ATOM 671 C C . GLU A 1 87 ? -0.463 -18.187 2.710 1.00 89.69 87 GLU A C 1
ATOM 673 O O . GLU A 1 87 ? -0.154 -19.292 3.152 1.00 89.69 87 GLU A O 1
ATOM 678 N N . GLY A 1 88 ? -1.318 -17.392 3.365 1.00 87.69 88 GLY A N 1
ATOM 679 C CA . GLY A 1 88 ? -2.067 -17.802 4.556 1.00 87.69 88 GLY A CA 1
ATOM 680 C C . GLY A 1 88 ? -1.551 -17.243 5.882 1.00 87.69 88 GLY A C 1
ATOM 681 O O . GLY A 1 88 ? -2.063 -17.615 6.940 1.00 87.69 88 GLY A O 1
ATOM 682 N N . ARG A 1 89 ? -0.572 -16.328 5.873 1.00 92.25 89 ARG A N 1
ATOM 683 C CA . ARG A 1 89 ? -0.206 -15.585 7.087 1.00 92.25 89 ARG A CA 1
ATOM 684 C C . ARG A 1 89 ? -1.381 -14.691 7.516 1.00 92.25 89 ARG A C 1
ATOM 686 O O . ARG A 1 89 ? -1.921 -13.967 6.679 1.00 92.25 89 ARG A O 1
ATOM 693 N N . PRO A 1 90 ? -1.755 -14.665 8.809 1.00 92.81 90 PRO A N 1
ATOM 694 C CA . PRO A 1 90 ? -2.832 -13.798 9.272 1.00 92.81 90 PRO A CA 1
ATOM 695 C C . PRO A 1 90 ? -2.471 -12.317 9.097 1.00 92.81 90 PRO A C 1
ATOM 697 O O . PRO A 1 90 ? -1.345 -11.899 9.389 1.00 92.81 90 PRO A O 1
ATOM 700 N N . ARG A 1 91 ? -3.451 -11.527 8.641 1.00 95.25 91 ARG A N 1
ATOM 701 C CA . ARG A 1 91 ? -3.373 -10.061 8.582 1.00 95.25 91 ARG A CA 1
ATOM 702 C C . ARG A 1 91 ? -3.461 -9.458 9.979 1.00 95.25 91 ARG A C 1
ATOM 704 O O . ARG A 1 91 ? -4.131 -10.004 10.856 1.00 95.25 91 ARG A O 1
ATOM 711 N N . ARG A 1 92 ? -2.829 -8.300 10.165 1.00 97.62 92 ARG A N 1
ATOM 712 C CA . ARG A 1 92 ? -3.060 -7.472 11.356 1.00 97.62 92 ARG A CA 1
ATOM 713 C C . ARG A 1 92 ? -4.450 -6.822 11.286 1.00 97.62 92 ARG A C 1
ATOM 715 O O . ARG A 1 92 ? -4.928 -6.546 10.184 1.00 97.62 92 ARG A O 1
ATOM 722 N N . PRO A 1 93 ? -5.099 -6.547 12.426 1.00 97.94 93 PRO A N 1
ATOM 723 C CA . PRO A 1 93 ? -6.347 -5.792 12.458 1.00 97.94 93 PRO A CA 1
ATOM 724 C C . PRO A 1 93 ? -6.206 -4.410 11.804 1.00 97.94 93 PRO A C 1
ATOM 726 O O . PRO A 1 93 ? -5.290 -3.651 12.118 1.00 97.94 93 PRO A O 1
ATOM 729 N N . VAL A 1 94 ? -7.161 -4.039 10.949 1.00 97.88 94 VAL A N 1
ATOM 730 C CA . VAL A 1 94 ? -7.185 -2.761 10.210 1.00 97.88 94 VAL A CA 1
ATOM 731 C C . VAL A 1 94 ? -7.157 -1.555 11.151 1.00 97.88 94 VAL A C 1
ATOM 733 O O . VAL A 1 94 ? -6.544 -0.530 10.843 1.00 97.88 94 VAL A O 1
ATOM 736 N N . ARG A 1 95 ? -7.749 -1.695 12.343 1.00 98.12 95 ARG A N 1
ATOM 737 C CA . ARG A 1 95 ? -7.747 -0.651 13.374 1.00 98.12 95 ARG A CA 1
ATOM 738 C C . ARG A 1 95 ? -6.343 -0.177 13.762 1.00 98.12 95 ARG A C 1
ATOM 740 O O . ARG A 1 95 ? -6.188 0.990 14.093 1.00 98.12 95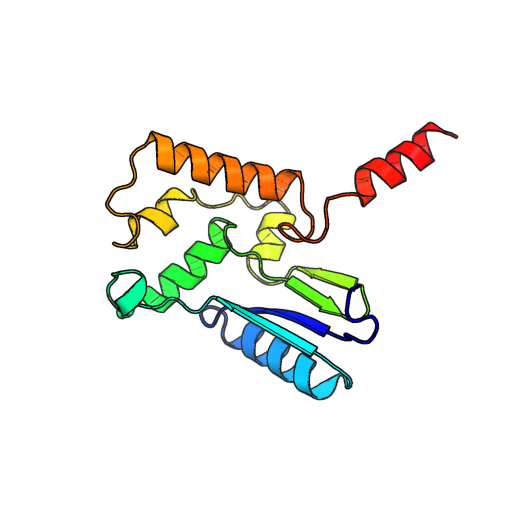 ARG A O 1
ATOM 747 N N . GLU A 1 96 ? -5.328 -1.043 13.705 1.00 97.81 96 GLU A N 1
ATOM 748 C CA . GLU A 1 96 ? -3.956 -0.683 14.091 1.00 97.81 96 GLU A CA 1
ATOM 749 C C . GLU A 1 96 ? -3.333 0.331 13.128 1.00 97.81 96 GLU A C 1
ATOM 751 O O . GLU A 1 96 ? -2.549 1.177 13.550 1.00 97.81 96 GLU A O 1
ATOM 756 N N . TYR A 1 97 ? -3.718 0.282 11.850 1.00 97.88 97 TYR A N 1
ATOM 757 C CA . TYR A 1 97 ? -3.355 1.299 10.871 1.00 97.88 97 TYR A CA 1
ATOM 758 C C . TYR A 1 97 ? -4.201 2.565 11.052 1.00 97.88 97 TYR A C 1
ATOM 760 O O . TYR A 1 97 ? -3.649 3.663 11.111 1.00 97.88 97 TYR A O 1
ATOM 768 N N . LEU A 1 98 ? -5.530 2.431 11.157 1.00 97.56 98 LEU A N 1
ATOM 769 C CA . LEU A 1 98 ? -6.443 3.582 11.199 1.00 97.56 98 LEU A CA 1
ATOM 770 C C . LEU A 1 98 ? -6.221 4.467 12.435 1.00 97.56 98 LEU A C 1
ATOM 772 O O . LEU A 1 98 ? -6.105 5.681 12.302 1.00 97.56 98 LEU A O 1
ATOM 776 N N . LEU A 1 99 ? -6.084 3.873 13.622 1.00 96.94 99 LEU A N 1
ATOM 777 C CA . LEU A 1 99 ? -5.979 4.616 14.885 1.00 96.94 99 LEU A CA 1
ATOM 778 C C . LEU A 1 99 ? -4.641 5.348 15.076 1.00 96.94 99 LEU A C 1
ATOM 780 O O . LEU A 1 99 ? -4.513 6.158 15.988 1.00 96.94 99 LEU A O 1
ATOM 784 N N . LYS A 1 100 ? -3.642 5.092 14.223 1.00 96.50 100 LYS A N 1
ATOM 785 C CA . LYS A 1 100 ? -2.347 5.794 14.242 1.00 96.50 100 LYS A CA 1
ATOM 786 C C . LYS A 1 100 ? -2.339 7.100 13.441 1.00 96.50 100 LYS A C 1
ATOM 788 O O . LYS A 1 100 ? -1.285 7.710 13.298 1.00 96.50 100 LYS A O 1
ATOM 793 N N . GLN A 1 101 ? -3.479 7.504 12.887 1.00 97.75 101 GLN A N 1
ATOM 794 C CA . GLN A 1 101 ? -3.596 8.656 11.996 1.00 97.75 101 GLN A CA 1
ATOM 795 C C . GLN A 1 101 ? -4.725 9.573 12.473 1.00 97.75 101 GLN A C 1
ATOM 797 O O . GLN A 1 101 ? -5.880 9.150 12.561 1.00 97.75 101 GLN A O 1
ATOM 802 N N . GLY A 1 102 ? -4.425 10.845 12.720 1.00 97.50 102 GLY A N 1
ATOM 803 C CA . GLY A 1 102 ? -5.398 11.830 13.189 1.00 97.50 102 GLY A CA 1
ATOM 804 C C . GLY A 1 102 ? -6.527 12.103 12.191 1.00 97.50 102 GLY A C 1
ATOM 805 O O . GLY A 1 102 ? -7.648 12.401 12.602 1.00 97.50 102 GLY A O 1
ATOM 806 N N . ARG A 1 103 ? -6.318 11.861 10.883 1.00 97.31 103 ARG A N 1
ATOM 807 C CA . ARG A 1 103 ? -7.408 11.933 9.881 1.00 97.31 103 ARG A CA 1
ATOM 808 C C . ARG A 1 103 ? -8.579 10.980 10.162 1.00 97.31 103 ARG A C 1
ATOM 810 O O . ARG A 1 103 ? -9.661 11.196 9.626 1.00 97.31 103 ARG A O 1
ATOM 817 N N . PHE A 1 104 ? -8.378 9.957 10.993 1.00 97.81 104 PHE A N 1
ATOM 818 C CA . PHE A 1 104 ? -9.404 8.996 11.407 1.00 97.81 104 PHE A CA 1
ATOM 819 C C . PHE A 1 104 ? -9.803 9.141 12.884 1.00 97.81 104 PHE A C 1
ATOM 821 O O . PHE A 1 104 ? -10.526 8.299 13.403 1.00 97.81 104 PHE A O 1
ATOM 828 N N . ALA A 1 105 ? -9.391 10.215 13.569 1.00 96.31 105 ALA A N 1
ATOM 829 C CA . ALA A 1 105 ? -9.665 10.416 14.998 1.00 96.31 105 ALA A CA 1
ATOM 830 C C . ALA A 1 105 ? -11.163 10.492 15.359 1.00 96.31 105 ALA A C 1
ATOM 832 O O . ALA A 1 105 ? -11.526 10.325 16.517 1.00 96.31 105 ALA A O 1
ATOM 833 N N . HIS A 1 106 ? -12.030 10.749 14.378 1.00 97.06 106 HIS A N 1
ATOM 834 C CA . HIS A 1 106 ? -13.482 10.823 14.546 1.00 97.06 106 HIS A CA 1
ATOM 835 C C . HIS A 1 106 ? -14.196 9.477 14.335 1.00 97.06 106 HIS A C 1
ATOM 837 O O . HIS A 1 106 ? -15.418 9.429 14.443 1.00 97.06 106 HIS A O 1
ATOM 843 N N . PHE A 1 107 ? -13.469 8.407 13.999 1.00 97.94 107 PHE A N 1
ATOM 844 C CA . PHE A 1 107 ? -14.070 7.096 13.760 1.00 97.94 107 PHE A CA 1
ATOM 845 C C . PHE A 1 107 ? -14.573 6.462 15.054 1.00 97.94 107 PHE A C 1
ATOM 847 O O . PHE A 1 107 ? -13.894 6.450 16.082 1.00 97.94 107 PHE A O 1
ATOM 854 N N . THR A 1 108 ? -15.762 5.885 14.965 1.00 98.12 108 THR A N 1
ATOM 855 C CA . THR A 1 108 ? -16.383 5.063 16.002 1.00 98.12 108 THR A CA 1
ATOM 856 C C . THR A 1 108 ? -15.990 3.590 15.840 1.00 98.12 108 THR A C 1
ATOM 858 O O . THR A 1 108 ? -15.419 3.186 14.825 1.00 98.12 108 THR A O 1
ATOM 861 N N . GLU A 1 109 ? -16.319 2.741 16.820 1.00 97.50 109 GLU A N 1
ATOM 862 C CA . GLU A 1 109 ? -16.111 1.289 16.681 1.00 97.50 109 GLU A CA 1
ATOM 863 C C . GLU A 1 109 ? -16.931 0.692 15.518 1.00 97.50 109 GLU A C 1
ATOM 865 O O . GLU A 1 109 ? -16.480 -0.262 14.883 1.00 97.50 109 GLU A O 1
ATOM 870 N N . GLU A 1 110 ? -18.085 1.281 15.178 1.00 98.00 110 GLU A N 1
ATOM 871 C CA . GLU A 1 110 ? -18.882 0.880 14.010 1.00 98.00 110 GLU A CA 1
ATOM 872 C C . GLU A 1 110 ? -18.152 1.191 12.696 1.00 98.00 110 GLU A C 1
ATOM 874 O O . GLU A 1 110 ? -18.101 0.339 11.804 1.00 98.00 110 GLU A O 1
ATOM 879 N N . ASP A 1 111 ? -17.506 2.358 12.596 1.00 97.75 111 ASP A N 1
ATOM 880 C CA . ASP A 1 111 ? -16.692 2.725 11.432 1.00 97.75 111 ASP A CA 1
ATOM 881 C C . ASP A 1 111 ? -15.495 1.780 11.281 1.00 97.75 111 ASP A C 1
ATOM 883 O O . ASP A 1 111 ? -15.229 1.259 10.195 1.00 97.75 111 ASP A O 1
ATOM 887 N N . LEU A 1 112 ? -14.783 1.500 12.378 1.00 97.88 112 LEU A N 1
ATOM 888 C CA . LEU A 1 112 ? -13.649 0.572 12.370 1.00 97.88 112 LEU A CA 1
ATOM 889 C C . LEU A 1 112 ? -14.075 -0.832 11.9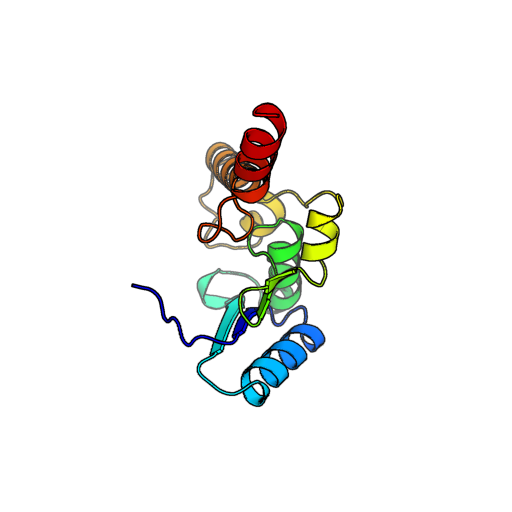22 1.00 97.88 112 LEU A C 1
ATOM 891 O O . LEU A 1 112 ? -13.384 -1.449 11.104 1.00 97.88 112 LEU A O 1
ATOM 895 N N . ALA A 1 113 ? -15.215 -1.323 12.417 1.00 98.00 113 ALA A N 1
ATOM 896 C CA . ALA A 1 113 ? -15.782 -2.603 12.005 1.00 98.00 113 ALA A CA 1
ATOM 897 C C . ALA A 1 113 ? -16.174 -2.600 10.520 1.00 98.00 113 ALA A C 1
ATOM 899 O O . ALA A 1 113 ? -15.901 -3.571 9.810 1.00 98.00 113 ALA A O 1
ATOM 900 N N . TYR A 1 114 ? -16.743 -1.498 10.024 1.00 97.88 114 TYR A N 1
ATOM 901 C CA . TYR A 1 114 ? -17.057 -1.329 8.609 1.00 97.88 114 TYR A CA 1
ATOM 902 C C . TYR A 1 114 ? -15.798 -1.412 7.733 1.00 97.88 114 TYR A C 1
ATOM 904 O O . TYR A 1 114 ? -15.764 -2.196 6.780 1.00 97.88 114 TYR A O 1
ATOM 912 N N . PHE A 1 115 ? -14.735 -0.671 8.063 1.00 97.25 115 PHE A N 1
ATOM 913 C CA . PHE A 1 115 ? -13.483 -0.718 7.300 1.00 97.25 115 PHE A CA 1
ATOM 914 C C . PHE A 1 115 ? -12.812 -2.090 7.370 1.00 97.25 115 PHE A C 1
ATOM 916 O O . PHE A 1 115 ? -12.337 -2.578 6.345 1.00 97.25 115 PHE A O 1
ATOM 923 N N . GLN A 1 116 ? -12.819 -2.744 8.535 1.00 97.69 116 GLN A N 1
ATOM 924 C CA . GLN A 1 116 ? -12.331 -4.116 8.671 1.00 97.69 116 GLN A CA 1
ATOM 925 C C . GLN A 1 116 ? -13.082 -5.058 7.722 1.00 97.69 116 GLN A C 1
ATOM 927 O O . GLN A 1 116 ? -12.450 -5.732 6.910 1.00 97.69 116 GLN A O 1
ATOM 932 N N . ALA A 1 117 ? -14.418 -5.031 7.743 1.00 96.81 117 ALA A N 1
ATOM 933 C CA . ALA A 1 117 ? -15.245 -5.859 6.871 1.00 96.81 117 ALA A CA 1
ATOM 934 C C . ALA A 1 117 ? -15.002 -5.568 5.382 1.00 96.81 117 ALA A C 1
ATOM 936 O O . ALA A 1 117 ? -15.007 -6.493 4.572 1.00 96.81 117 ALA A O 1
ATOM 937 N N . LYS A 1 118 ? -14.742 -4.308 5.002 1.00 95.06 118 LYS A N 1
ATOM 938 C CA . LYS A 1 118 ? -14.406 -3.944 3.616 1.00 95.06 118 LYS A CA 1
ATOM 939 C C . LYS A 1 118 ? -13.054 -4.466 3.165 1.00 95.06 118 LYS A C 1
ATOM 941 O O . LYS A 1 118 ? -12.951 -4.953 2.040 1.00 95.06 118 LYS A O 1
ATOM 946 N N . VAL A 1 119 ? -12.035 -4.406 4.017 1.00 94.31 119 VAL A N 1
ATOM 947 C CA . VAL A 1 119 ? -10.742 -5.021 3.699 1.00 94.31 119 VAL A CA 1
ATOM 948 C C . VAL A 1 119 ? -10.896 -6.543 3.650 1.00 94.31 119 VAL A C 1
ATOM 950 O O . VAL A 1 119 ? -10.393 -7.176 2.732 1.00 94.31 119 VAL A O 1
ATOM 953 N N . ASP A 1 120 ? -11.654 -7.152 4.556 1.00 93.62 120 ASP A N 1
ATOM 954 C CA . ASP A 1 120 ? -11.885 -8.600 4.533 1.00 93.62 120 ASP A CA 1
ATOM 955 C C . ASP A 1 120 ? -12.624 -9.041 3.263 1.00 93.62 120 ASP A C 1
ATOM 957 O O . ASP A 1 120 ? -12.181 -9.963 2.581 1.00 93.62 120 ASP A O 1
ATOM 961 N N . GLU A 1 121 ? -13.687 -8.328 2.882 1.00 91.81 121 GLU A N 1
ATOM 962 C CA . GLU A 1 121 ? -14.400 -8.511 1.616 1.00 91.81 121 GLU A CA 1
ATOM 963 C C . GLU A 1 121 ? -13.455 -8.361 0.417 1.00 91.81 121 GLU A C 1
ATOM 965 O O . GLU A 1 121 ? -13.520 -9.153 -0.527 1.00 91.81 121 GLU A O 1
ATOM 970 N N . MET A 1 122 ? -12.555 -7.372 0.459 1.00 89.25 122 MET A N 1
ATOM 971 C CA . MET A 1 122 ? -11.579 -7.133 -0.598 1.00 89.25 122 MET A CA 1
ATOM 972 C C . MET A 1 122 ? -10.715 -8.374 -0.846 1.00 89.25 122 MET A C 1
ATOM 974 O O . MET A 1 122 ? -10.602 -8.823 -1.984 1.00 89.25 122 MET A O 1
ATOM 978 N N . TRP A 1 123 ? -10.177 -8.961 0.224 1.00 88.56 123 TRP A N 1
ATOM 979 C CA . TRP A 1 123 ? -9.318 -10.147 0.172 1.00 88.56 123 TRP A CA 1
ATOM 980 C C . TRP A 1 123 ? -10.064 -11.449 -0.159 1.00 88.56 123 TRP A C 1
ATOM 982 O O . TRP A 1 123 ? -9.418 -12.441 -0.479 1.00 88.56 123 TRP A O 1
ATOM 992 N N . GLN A 1 124 ? -11.400 -11.461 -0.107 1.00 85.88 124 GLN A N 1
ATOM 993 C CA . GLN A 1 124 ? -12.221 -12.605 -0.532 1.00 85.88 124 GLN A CA 1
ATOM 994 C C . GLN A 1 124 ? -12.701 -12.497 -1.980 1.00 85.88 124 GLN A C 1
ATOM 996 O O . GLN A 1 124 ? -12.958 -13.513 -2.619 1.00 85.88 124 GLN A O 1
ATOM 1001 N N . LYS A 1 125 ? -12.864 -11.274 -2.501 1.00 82.06 125 LYS A N 1
ATOM 1002 C CA . LYS A 1 125 ? -13.475 -11.030 -3.818 1.00 82.06 125 LYS A CA 1
ATOM 1003 C C . LYS A 1 125 ? -12.485 -10.641 -4.909 1.00 82.06 125 LYS A C 1
ATOM 1005 O O . LYS A 1 125 ? -12.783 -10.876 -6.081 1.00 82.06 125 LYS A O 1
ATOM 1010 N N . TRP A 1 126 ? -11.341 -10.058 -4.561 1.00 80.44 126 TRP A N 1
ATOM 1011 C CA . TRP A 1 126 ? -10.428 -9.452 -5.527 1.00 80.44 126 TRP A CA 1
ATOM 1012 C C . TRP A 1 126 ? -9.023 -10.042 -5.463 1.00 80.44 126 TRP A C 1
ATOM 1014 O O . TRP A 1 126 ? -8.382 -10.036 -4.418 1.00 80.44 126 TRP A O 1
ATOM 1024 N N . GLU A 1 127 ? -8.523 -10.457 -6.624 1.00 74.44 127 GLU A N 1
ATOM 1025 C CA . GLU A 1 127 ? -7.118 -10.789 -6.847 1.00 74.44 127 GLU A CA 1
ATOM 1026 C C . GLU A 1 127 ? -6.289 -9.490 -6.869 1.00 74.44 127 GLU A C 1
ATOM 1028 O O . GLU A 1 127 ? -5.301 -9.336 -6.155 1.00 74.44 127 GLU A O 1
ATOM 1033 N N . VAL A 1 128 ? -6.762 -8.470 -7.585 1.00 73.06 128 VAL A N 1
ATOM 1034 C CA . VAL A 1 128 ? -6.243 -7.100 -7.472 1.00 73.06 128 VAL A CA 1
ATOM 1035 C C . VAL A 1 128 ? -7.366 -6.209 -6.960 1.00 73.06 128 VAL A C 1
ATOM 1037 O O . VAL A 1 128 ? -8.396 -6.142 -7.642 1.00 73.06 128 VAL A O 1
ATOM 1040 N N . PRO A 1 129 ? -7.199 -5.508 -5.820 1.00 67.50 129 PRO A N 1
ATOM 1041 C CA . PRO A 1 129 ? -8.241 -4.669 -5.235 1.00 67.50 129 PRO A CA 1
ATOM 1042 C C . PRO A 1 129 ? -8.980 -3.816 -6.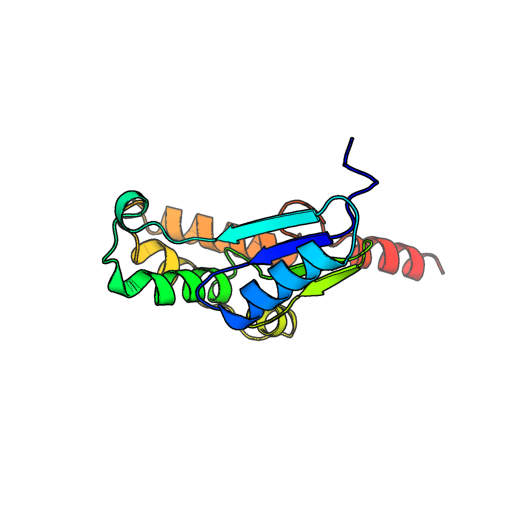260 1.00 67.50 129 PRO A C 1
ATOM 1044 O O . PRO A 1 129 ? -8.367 -2.987 -6.927 1.00 67.50 129 PRO A O 1
ATOM 1047 N N . ALA A 1 130 ? -10.291 -4.034 -6.386 1.00 60.03 130 ALA A N 1
ATOM 1048 C CA . ALA A 1 130 ? -11.195 -3.311 -7.287 1.00 60.03 130 ALA A CA 1
ATOM 1049 C C . ALA A 1 130 ? -10.864 -3.359 -8.799 1.00 60.03 130 ALA A C 1
ATOM 1051 O O . ALA A 1 130 ? -11.571 -2.730 -9.585 1.00 60.03 130 ALA A O 1
ATOM 1052 N N . VAL A 1 131 ? -9.840 -4.107 -9.231 1.00 67.38 131 VAL A N 1
ATOM 1053 C CA . VAL A 1 131 ? -9.421 -4.199 -10.645 1.00 67.38 131 VAL A CA 1
ATOM 1054 C C . VAL A 1 131 ? -9.655 -5.599 -11.200 1.00 67.38 131 VAL A C 1
ATOM 1056 O O . VAL A 1 131 ? -10.289 -5.754 -12.242 1.00 67.38 131 VAL A O 1
ATOM 1059 N N . VAL A 1 132 ? -9.175 -6.629 -10.500 1.00 69.06 132 VAL A N 1
ATOM 1060 C CA . VAL A 1 132 ? -9.275 -8.025 -10.941 1.00 69.06 132 VAL A CA 1
ATOM 1061 C C . VAL A 1 132 ? -10.053 -8.797 -9.881 1.00 69.06 132 VAL A C 1
ATOM 1063 O O . VAL A 1 132 ? -9.501 -9.062 -8.815 1.00 69.06 132 VAL A O 1
ATOM 1066 N N . PRO A 1 133 ? -11.339 -9.129 -10.104 1.00 64.75 133 PRO A N 1
ATOM 1067 C CA . PRO A 1 133 ? -12.047 -10.041 -9.212 1.00 64.75 133 PRO A CA 1
ATOM 1068 C C . PRO A 1 133 ? -11.397 -11.429 -9.284 1.00 64.75 133 PRO A C 1
ATOM 1070 O O . PRO A 1 133 ? -10.807 -11.760 -10.315 1.00 64.75 133 PRO A O 1
ATOM 1073 N N . PHE A 1 134 ? -11.551 -12.269 -8.256 1.00 61.56 134 PHE A N 1
ATOM 1074 C CA . PHE A 1 134 ? -11.176 -13.690 -8.311 1.00 61.56 134 PHE A CA 1
ATOM 1075 C C . PHE A 1 134 ? -12.068 -14.449 -9.310 1.00 61.56 134 PHE A C 1
ATOM 1077 O O . PHE A 1 134 ? -12.884 -15.287 -8.955 1.00 61.56 134 PHE A O 1
ATOM 1084 N N . ARG A 1 135 ? -11.937 -14.164 -10.607 1.00 49.59 135 ARG A N 1
ATOM 1085 C CA . ARG A 1 135 ? -12.696 -14.832 -11.671 1.00 49.59 135 ARG A CA 1
ATOM 1086 C C . ARG A 1 135 ? -12.136 -16.206 -12.010 1.00 49.59 135 ARG A C 1
ATOM 1088 O O . ARG A 1 135 ? -12.838 -17.006 -12.619 1.00 49.59 135 ARG A O 1
ATOM 1095 N N . ARG A 1 136 ? -10.888 -16.501 -11.632 1.00 48.22 136 ARG A N 1
ATOM 1096 C CA . ARG A 1 136 ? -10.255 -17.777 -11.980 1.00 48.22 136 ARG A CA 1
ATOM 1097 C C . ARG A 1 136 ? -10.816 -18.969 -11.213 1.00 48.22 136 ARG A C 1
ATOM 1099 O O . ARG A 1 136 ? -10.843 -20.046 -11.791 1.00 48.22 136 ARG A O 1
ATOM 1106 N N . LEU A 1 137 ? -11.304 -18.805 -9.982 1.00 46.41 137 LEU A N 1
ATOM 1107 C CA . LEU A 1 137 ? -11.898 -19.924 -9.241 1.00 46.41 137 LEU A CA 1
ATOM 1108 C C . LEU A 1 137 ? -13.287 -20.289 -9.772 1.00 46.41 137 LEU A C 1
ATOM 1110 O O . LEU A 1 137 ? -13.545 -21.470 -9.971 1.00 46.41 137 LEU A O 1
ATOM 1114 N N . ASP A 1 138 ? -14.129 -19.309 -10.100 1.00 47.75 138 ASP A N 1
ATOM 1115 C CA . ASP A 1 138 ? -15.489 -19.583 -10.582 1.00 47.75 138 ASP A CA 1
ATOM 1116 C C . ASP A 1 138 ? -15.514 -20.020 -12.051 1.00 47.75 138 ASP A C 1
ATOM 1118 O O . ASP A 1 138 ? -16.238 -20.946 -12.402 1.00 47.75 138 ASP A O 1
ATOM 1122 N N . ALA A 1 139 ? -14.675 -19.437 -12.916 1.00 42.25 139 ALA A N 1
ATOM 1123 C CA . ALA A 1 139 ? -14.592 -19.861 -14.315 1.00 42.25 139 ALA A CA 1
ATOM 1124 C C . ALA A 1 139 ? -13.893 -21.224 -14.478 1.00 42.25 139 ALA A C 1
ATOM 1126 O O . ALA A 1 139 ? -14.286 -22.006 -15.341 1.00 42.25 139 ALA A O 1
ATOM 1127 N N . ALA A 1 140 ? -12.885 -21.537 -13.649 1.00 41.59 140 ALA A N 1
ATOM 1128 C CA . ALA A 1 140 ? -12.234 -22.847 -13.679 1.00 41.59 140 ALA A CA 1
ATOM 1129 C C . ALA A 1 140 ? -13.094 -23.938 -13.024 1.00 41.59 140 ALA A C 1
ATOM 1131 O O . ALA A 1 140 ? -13.141 -25.038 -13.562 1.00 41.59 140 ALA A O 1
ATOM 1132 N N . LYS A 1 141 ? -13.812 -23.648 -11.924 1.00 43.94 141 LYS A N 1
ATOM 1133 C CA . LYS A 1 141 ? -14.781 -24.589 -11.332 1.00 43.94 141 LYS A CA 1
ATOM 1134 C C . LYS A 1 141 ? -15.974 -24.831 -12.251 1.00 43.94 141 LYS A C 1
ATOM 1136 O O . LYS A 1 141 ? -16.284 -25.986 -12.500 1.00 43.94 141 LYS A O 1
ATOM 1141 N N . ALA A 1 142 ? -16.554 -23.792 -12.854 1.00 47.97 142 ALA A N 1
ATOM 1142 C CA . ALA A 1 142 ? -17.625 -23.958 -13.840 1.00 47.97 142 ALA A CA 1
ATOM 1143 C C . ALA A 1 142 ? -17.168 -24.745 -15.083 1.00 47.97 142 ALA A C 1
ATOM 1145 O O . ALA A 1 142 ? -17.947 -25.495 -15.659 1.00 47.97 142 ALA A O 1
ATOM 1146 N N . ALA A 1 143 ? -15.899 -24.629 -15.487 1.00 42.53 143 ALA A N 1
ATOM 1147 C CA . ALA A 1 143 ? -15.334 -25.443 -16.566 1.00 42.53 143 ALA A CA 1
ATOM 1148 C C . ALA A 1 143 ? -14.999 -26.894 -16.148 1.00 42.53 143 ALA A C 1
ATOM 1150 O O . ALA A 1 143 ? -14.856 -27.754 -17.019 1.00 42.53 143 ALA A O 1
ATOM 1151 N N . LEU A 1 144 ? -14.861 -27.173 -14.846 1.00 48.59 144 LEU A N 1
ATOM 1152 C CA . LEU A 1 144 ? -14.605 -28.505 -14.279 1.00 48.59 144 LEU A CA 1
ATOM 1153 C C . LEU A 1 144 ? -15.890 -29.252 -13.885 1.00 48.59 144 LEU A C 1
ATOM 1155 O O . LEU A 1 144 ? -15.900 -30.472 -13.959 1.00 48.59 144 LEU A O 1
ATOM 1159 N N . GLU A 1 145 ? -16.961 -28.548 -13.515 1.00 46.50 145 GLU A N 1
ATOM 1160 C CA . GLU A 1 145 ? -18.274 -29.125 -13.166 1.00 46.50 145 GLU A CA 1
ATOM 1161 C C . GLU A 1 145 ? -19.153 -29.436 -14.394 1.00 46.50 145 GLU A C 1
ATOM 1163 O O . GLU A 1 145 ? -20.201 -30.061 -14.267 1.00 46.50 145 GLU A O 1
ATOM 1168 N N . VAL A 1 146 ? -18.721 -29.028 -15.593 1.00 47.16 146 VAL A N 1
ATOM 1169 C CA . VAL A 1 146 ? -19.382 -29.320 -16.883 1.00 47.16 146 VAL A CA 1
ATOM 1170 C C . VAL A 1 146 ? -18.707 -30.500 -17.617 1.00 47.16 146 VAL A C 1
ATOM 1172 O O . VAL A 1 146 ? -18.967 -30.740 -18.796 1.00 47.16 146 VAL A O 1
ATOM 1175 N N . LYS A 1 147 ? -17.846 -31.268 -16.936 1.00 37.00 147 LYS A N 1
ATOM 1176 C CA . LYS A 1 147 ? -17.265 -32.517 -17.455 1.00 37.00 147 LYS A CA 1
ATOM 1177 C C . LYS A 1 147 ? -17.812 -33.750 -16.756 1.00 37.00 147 LYS A C 1
ATOM 1179 O O . LYS A 1 147 ? -17.854 -33.744 -15.510 1.00 37.00 147 LYS A O 1
#

pLDDT: mean 88.38, std 15.99, range [37.0, 98.25]

Sequence (147 aa):
AGHTECRYVATVCPSYAVEMMNKVRRALTIGGPTFIHSLDPCPKGWDYDPMLSHELGELAIETGIFP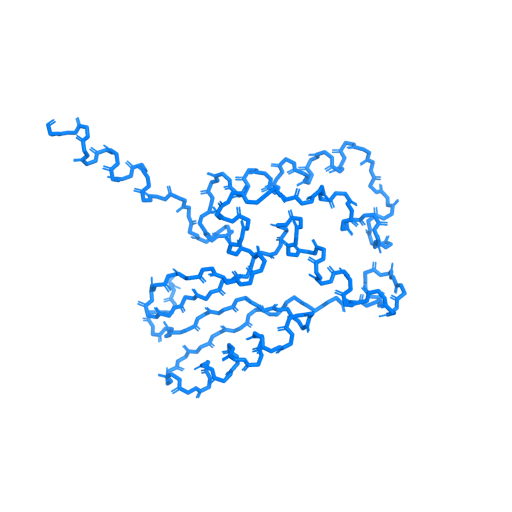LYEVEDGTLTYYGKTKALVEGRPRRPVREYLLKQGRFAHFTEEDLAYFQAKVDEMWQKWEVPAVVPFRRLDAAKAALEVK

Mean predicted aligned error: 6.46 Å

Nearest PDB structures (foldseek):
  5exd-assembly2_L  TM=9.544E-01  e=2.841E-11  Moorella thermoacetica ATCC 39073
  9bt4-assembly2_C  TM=8.906E-01  e=7.122E-11  Methanosarcina acetivorans C2A
  6cin-assembly1_A  TM=7.694E-01  e=1.180E-06  Moorella thermoacetica ATCC 39073
  6cio-assembly3_E  TM=7.331E-01  e=7.419E-06  Moorella thermoacetica ATCC 39073
  6cin-assembly3_E  TM=6.843E-01  e=2.959E-06  Moorella thermoacetica ATCC 39073

Secondary structure (DSSP, 8-state):
---TT--EEEEE-GGGHHHHHHHHHHHHHS-S-EEEEE----HHHHT--GGGHHHHHHHHHHTTSS--EEEETTEEEE-HHHHHHHTTPPPPPTHHHHTTSGGGTT--HHHHHHHHHHHHHHHHHEEETTTEESHHHHHHHHHHTT-

Radius of gyration: 17.2 Å; Cα contacts (8 Å, |Δi|>4): 192; chains: 1; bounding box: 34×49×41 Å